Protein AF-A2RII6-F1 (afdb_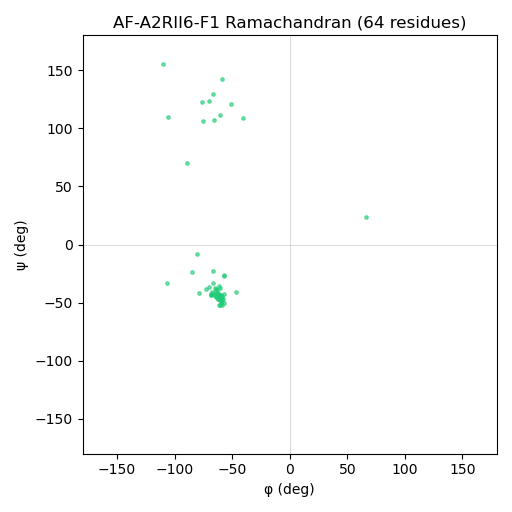monomer)

Radius of gyration: 15.69 Å; Cα contacts (8 Å, |Δi|>4): 39; chains: 1; bounding box: 34×24×43 Å

Structure (mmCIF, N/CA/C/O backbone):
data_AF-A2RII6-F1
#
_entry.id   AF-A2RII6-F1
#
loop_
_atom_site.group_PDB
_atom_site.id
_atom_site.type_symbol
_atom_site.label_atom_id
_atom_site.label_alt_id
_atom_site.label_comp_id
_atom_site.label_asym_id
_atom_site.label_entity_id
_atom_site.label_seq_id
_atom_site.pdbx_PDB_ins_code
_atom_site.Cartn_x
_atom_site.Cartn_y
_atom_site.Cartn_z
_atom_site.occupancy
_atom_site.B_iso_or_equiv
_atom_site.auth_seq_id
_atom_site.auth_comp_id
_atom_site.auth_asym_id
_atom_site.auth_atom_id
_atom_site.pdbx_PDB_model_num
ATOM 1 N N . MET A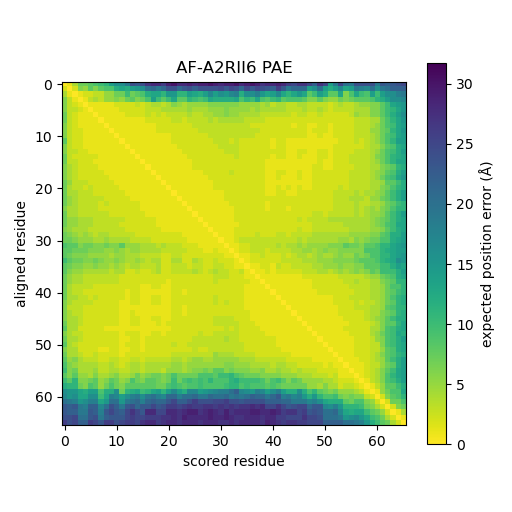 1 1 ? -7.032 8.377 22.000 1.00 57.88 1 MET A N 1
ATOM 2 C CA . MET A 1 1 ? -6.984 7.410 20.881 1.00 57.88 1 MET A CA 1
ATOM 3 C C . MET A 1 1 ? -6.461 6.092 21.432 1.00 57.88 1 MET A C 1
ATOM 5 O O . MET A 1 1 ? -5.426 6.102 22.087 1.00 57.88 1 MET A O 1
ATOM 9 N N . GLU A 1 2 ? -7.204 4.998 21.285 1.00 72.50 2 GLU A N 1
ATOM 10 C CA . GLU A 1 2 ? -6.876 3.711 21.913 1.00 72.50 2 GLU A CA 1
ATOM 11 C C . GLU A 1 2 ? -5.579 3.127 21.326 1.00 72.50 2 GLU A C 1
ATOM 13 O O . GLU A 1 2 ? -5.431 3.030 20.109 1.00 72.50 2 GLU A O 1
ATOM 18 N N . ARG A 1 3 ? -4.629 2.720 22.178 1.00 80.81 3 ARG A N 1
ATOM 19 C CA . ARG A 1 3 ? -3.302 2.211 21.764 1.00 80.81 3 ARG A CA 1
ATOM 20 C C . ARG A 1 3 ? -3.403 1.002 20.807 1.00 80.81 3 ARG A C 1
ATOM 22 O O . ARG A 1 3 ? -2.550 0.813 19.946 1.00 80.81 3 ARG A O 1
ATOM 29 N N . SER A 1 4 ? -4.497 0.243 20.916 1.00 85.44 4 SER A N 1
ATOM 30 C CA . SER A 1 4 ? -4.870 -0.876 20.038 1.00 85.44 4 SER A CA 1
ATOM 31 C C . SER A 1 4 ? -5.151 -0.452 18.588 1.00 85.44 4 SER A C 1
ATOM 33 O O . SER A 1 4 ? -4.750 -1.136 17.648 1.00 85.44 4 SER A O 1
ATOM 35 N N . VAL A 1 5 ? -5.790 0.703 18.3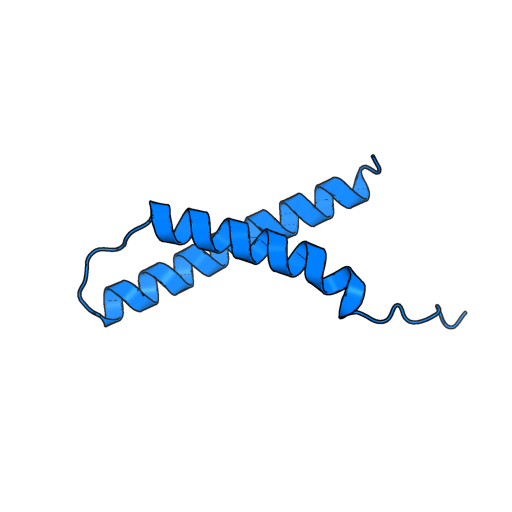83 1.00 88.12 5 VAL A N 1
ATOM 36 C CA . VAL A 1 5 ? -6.152 1.218 17.050 1.00 88.12 5 VAL A CA 1
ATOM 37 C C . VAL A 1 5 ? -4.902 1.615 16.267 1.00 88.12 5 VAL A C 1
ATOM 39 O O . VAL A 1 5 ? -4.766 1.260 15.097 1.00 88.12 5 VAL A O 1
ATOM 42 N N . ILE A 1 6 ? -3.968 2.290 16.941 1.00 91.06 6 ILE A N 1
ATOM 43 C CA . ILE A 1 6 ? -2.690 2.721 16.364 1.00 91.06 6 ILE A CA 1
ATOM 44 C C . ILE A 1 6 ? -1.857 1.504 15.947 1.00 91.06 6 ILE A C 1
ATOM 46 O O . ILE A 1 6 ? -1.347 1.471 14.833 1.00 91.06 6 ILE A O 1
ATOM 50 N N . MET A 1 7 ? -1.776 0.475 16.800 1.00 95.69 7 MET A N 1
ATOM 51 C CA . MET A 1 7 ? -1.048 -0.759 16.482 1.00 95.69 7 MET A CA 1
ATOM 52 C C . MET A 1 7 ? -1.590 -1.425 15.212 1.00 95.69 7 MET A C 1
ATOM 54 O O . MET A 1 7 ? -0.817 -1.783 14.330 1.00 95.69 7 MET A O 1
ATOM 58 N N . LYS A 1 8 ? -2.918 -1.556 15.091 1.00 93.44 8 LYS A N 1
ATOM 59 C CA . LYS A 1 8 ? -3.552 -2.161 13.910 1.00 93.44 8 LYS A CA 1
ATOM 60 C C . LYS A 1 8 ? -3.230 -1.382 12.639 1.00 93.44 8 LYS A C 1
ATOM 62 O O . LYS A 1 8 ? -2.838 -1.991 11.655 1.00 93.44 8 LYS A O 1
ATOM 67 N N . LEU A 1 9 ? -3.336 -0.053 12.680 1.00 94.50 9 LEU A N 1
ATOM 68 C CA . LEU A 1 9 ? -2.996 0.794 11.536 1.00 94.50 9 LEU A CA 1
ATOM 69 C C . LEU A 1 9 ? -1.525 0.631 11.131 1.00 94.50 9 LEU A C 1
ATOM 71 O O . LEU A 1 9 ? -1.240 0.434 9.955 1.00 94.50 9 LEU A O 1
ATOM 75 N N . ILE A 1 10 ? -0.601 0.666 12.097 1.00 96.12 10 ILE A N 1
ATOM 76 C CA . ILE A 1 10 ? 0.834 0.491 11.835 1.00 96.12 10 ILE A CA 1
ATOM 77 C C . ILE A 1 10 ? 1.103 -0.869 11.188 1.00 96.12 10 ILE A C 1
ATOM 79 O O . ILE A 1 10 ? 1.796 -0.932 10.177 1.00 96.12 10 ILE A O 1
ATOM 83 N N . VAL A 1 11 ? 0.531 -1.947 11.731 1.00 96.69 11 VAL A N 1
ATOM 84 C CA . VAL A 1 11 ? 0.703 -3.304 11.194 1.00 96.69 11 VAL A CA 1
ATOM 85 C C . VAL A 1 11 ? 0.137 -3.410 9.777 1.00 96.69 11 VAL A C 1
ATOM 87 O O . VAL A 1 11 ? 0.806 -3.959 8.903 1.00 96.69 11 VAL A O 1
ATOM 90 N N . THR A 1 12 ? -1.047 -2.847 9.516 1.00 97.06 12 THR A N 1
ATOM 91 C CA . THR A 1 12 ? -1.638 -2.835 8.171 1.00 97.06 12 THR A CA 1
ATOM 92 C C . THR A 1 12 ? -0.765 -2.071 7.180 1.00 97.06 12 THR A C 1
ATOM 94 O O . THR A 1 12 ? -0.496 -2.577 6.093 1.00 97.06 12 THR A O 1
ATOM 97 N N . LEU A 1 13 ? -0.292 -0.875 7.541 1.00 97.50 13 LEU A N 1
ATOM 98 C CA . LEU A 1 13 ? 0.559 -0.070 6.663 1.00 97.50 13 LEU A CA 1
ATOM 99 C C . LEU A 1 13 ? 1.906 -0.749 6.398 1.00 97.50 13 LEU A C 1
ATOM 101 O O . LEU A 1 13 ? 2.354 -0.765 5.255 1.00 97.50 13 LEU A O 1
ATOM 105 N N . PHE A 1 14 ? 2.516 -1.355 7.420 1.00 97.81 14 PHE A N 1
ATOM 106 C CA . PHE A 1 14 ? 3.764 -2.104 7.283 1.00 97.81 14 PHE A CA 1
ATOM 107 C C . PHE A 1 14 ? 3.622 -3.263 6.291 1.00 97.81 14 PHE A C 1
ATOM 109 O O . PHE A 1 14 ? 4.403 -3.365 5.346 1.00 97.81 14 PHE A O 1
ATOM 116 N N . TRP A 1 15 ? 2.604 -4.110 6.466 1.00 98.12 15 TRP A N 1
ATOM 117 C CA . TRP A 1 15 ? 2.405 -5.261 5.586 1.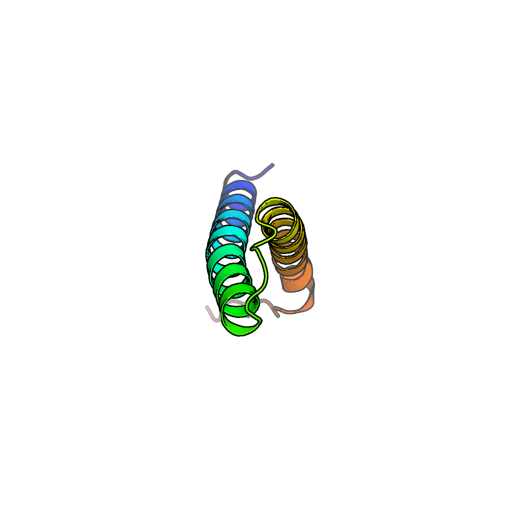00 98.12 15 TRP A CA 1
ATOM 118 C C . TRP A 1 15 ? 1.967 -4.867 4.180 1.00 98.12 15 TRP A C 1
ATOM 120 O O . TRP A 1 15 ? 2.424 -5.478 3.217 1.00 98.12 15 TRP A O 1
ATOM 130 N N . SER A 1 16 ? 1.141 -3.828 4.045 1.00 98.12 16 SER A N 1
ATOM 131 C CA . SER A 1 16 ? 0.768 -3.296 2.735 1.00 98.12 16 SER A CA 1
ATOM 132 C C . SER A 1 16 ? 1.988 -2.781 1.974 1.00 98.12 16 SER A C 1
ATOM 134 O O . SER A 1 16 ? 2.148 -3.088 0.796 1.00 98.12 16 SER A O 1
ATOM 136 N N . LEU A 1 17 ? 2.885 -2.059 2.654 1.00 97.94 17 LEU A N 1
ATOM 137 C CA . LEU A 1 17 ? 4.141 -1.599 2.069 1.00 97.94 17 LEU A CA 1
ATOM 138 C C . LEU A 1 17 ? 5.016 -2.782 1.640 1.00 97.94 17 LEU A C 1
ATOM 140 O O . LEU A 1 17 ? 5.429 -2.836 0.488 1.00 97.94 17 LEU A O 1
ATOM 144 N N . ALA A 1 18 ? 5.269 -3.741 2.535 1.00 98.00 18 ALA A N 1
ATOM 145 C CA . ALA A 1 18 ? 6.134 -4.885 2.251 1.00 98.00 18 ALA A CA 1
ATOM 146 C C . ALA A 1 18 ? 5.630 -5.710 1.055 1.00 98.00 18 ALA A C 1
ATOM 148 O O . ALA A 1 18 ? 6.392 -5.998 0.135 1.00 98.00 18 ALA A O 1
ATOM 149 N N . LEU A 1 19 ? 4.338 -6.050 1.037 1.00 98.19 19 LEU A N 1
ATOM 150 C CA . LEU A 1 19 ? 3.737 -6.810 -0.060 1.00 98.19 19 LEU A CA 1
ATOM 151 C C . LEU A 1 19 ? 3.697 -6.003 -1.357 1.00 98.19 19 LEU A C 1
ATOM 153 O O . LEU A 1 19 ? 3.990 -6.544 -2.420 1.00 98.19 19 LEU A O 1
ATOM 157 N N . GLY A 1 20 ? 3.368 -4.716 -1.279 1.00 97.56 20 GLY A N 1
ATOM 158 C CA . GLY A 1 20 ? 3.306 -3.853 -2.449 1.00 97.56 20 GLY A CA 1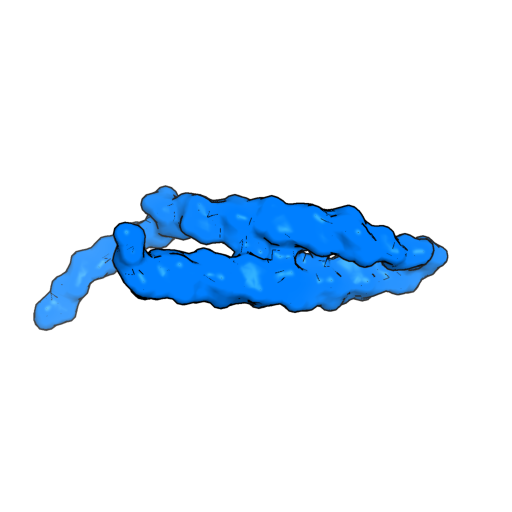
ATOM 159 C C . GLY A 1 20 ? 4.665 -3.657 -3.121 1.00 97.56 20 GLY A C 1
ATOM 160 O O . GLY A 1 20 ? 4.723 -3.707 -4.345 1.00 97.56 20 GLY A O 1
ATOM 161 N N . GLN A 1 21 ? 5.761 -3.551 -2.358 1.00 97.44 21 GLN A N 1
ATOM 162 C CA . GLN A 1 21 ? 7.118 -3.542 -2.926 1.00 97.44 21 GLN A CA 1
ATOM 163 C C . GLN A 1 21 ? 7.436 -4.848 -3.658 1.00 97.44 21 GLN A C 1
ATOM 165 O O . GLN A 1 21 ? 7.904 -4.817 -4.792 1.00 97.44 21 GLN A O 1
ATOM 170 N N . VAL A 1 22 ? 7.131 -5.999 -3.045 1.00 97.50 22 VAL A N 1
ATOM 171 C CA . VAL A 1 22 ? 7.369 -7.310 -3.672 1.00 97.50 22 VAL A CA 1
ATOM 172 C C . VAL A 1 22 ? 6.584 -7.440 -4.978 1.00 97.50 22 VAL A C 1
ATOM 174 O O . VAL A 1 22 ? 7.150 -7.820 -6.000 1.00 97.50 22 VAL A O 1
ATOM 177 N N . VAL A 1 23 ? 5.294 -7.100 -4.970 1.00 96.94 23 VAL A N 1
ATOM 178 C CA . VAL A 1 23 ? 4.439 -7.191 -6.163 1.00 96.94 23 VAL A CA 1
ATOM 179 C C . VAL A 1 23 ? 4.861 -6.182 -7.233 1.00 96.94 23 VAL A C 1
ATOM 181 O O . VAL A 1 23 ? 4.924 -6.545 -8.406 1.00 96.94 23 VAL A O 1
ATOM 184 N N . GLY A 1 24 ? 5.171 -4.942 -6.844 1.00 96.00 24 GLY A N 1
ATOM 185 C CA . GLY A 1 24 ? 5.620 -3.886 -7.753 1.00 96.00 24 GLY A CA 1
ATOM 186 C C . GLY A 1 24 ? 6.907 -4.267 -8.477 1.00 96.00 24 GLY A C 1
ATOM 187 O O . GLY A 1 24 ? 6.932 -4.261 -9.707 1.00 96.00 24 GLY A O 1
ATOM 188 N N . TYR A 1 25 ? 7.910 -4.719 -7.723 1.00 96.06 25 TYR A N 1
ATOM 189 C CA . TYR A 1 25 ? 9.171 -5.205 -8.274 1.00 96.06 25 TYR A CA 1
ATOM 190 C C . TYR A 1 25 ? 8.970 -6.384 -9.233 1.00 96.06 25 TYR A C 1
ATOM 192 O O . TYR A 1 25 ? 9.518 -6.394 -10.333 1.00 96.06 25 TYR A O 1
ATOM 200 N N . VAL A 1 26 ? 8.159 -7.381 -8.854 1.00 97.25 26 VAL A N 1
ATOM 201 C CA . VAL A 1 26 ? 7.875 -8.529 -9.732 1.00 97.25 26 VAL A CA 1
ATOM 202 C C . VAL A 1 26 ? 7.221 -8.065 -11.036 1.00 97.25 26 VAL A C 1
ATOM 204 O O . VAL A 1 26 ? 7.610 -8.523 -12.109 1.00 97.25 26 VAL A O 1
ATOM 20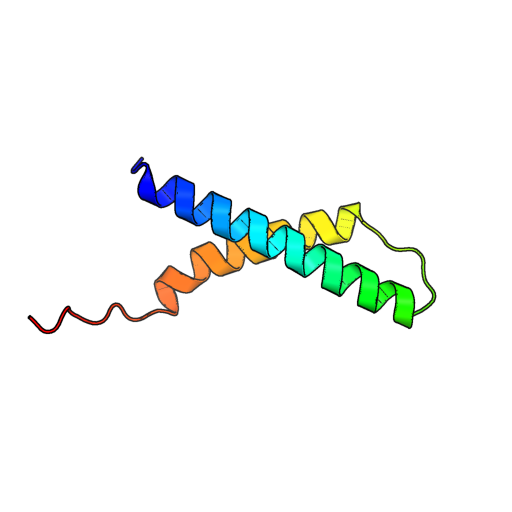7 N N . ALA A 1 27 ? 6.261 -7.142 -10.973 1.00 95.81 27 ALA A N 1
ATOM 208 C CA . ALA A 1 27 ? 5.576 -6.635 -12.157 1.00 95.81 27 ALA A CA 1
ATOM 209 C C . ALA A 1 27 ? 6.523 -5.884 -13.111 1.00 95.81 27 ALA A C 1
ATOM 211 O O . ALA A 1 27 ? 6.486 -6.116 -14.321 1.00 95.81 27 ALA A O 1
ATOM 212 N N . THR A 1 28 ? 7.385 -5.011 -12.587 1.00 96.06 28 THR A N 1
ATOM 213 C CA . THR A 1 28 ? 8.317 -4.207 -13.394 1.00 96.06 28 THR A CA 1
ATOM 214 C C . THR A 1 28 ? 9.455 -5.051 -13.958 1.00 96.06 28 THR A C 1
ATOM 216 O O . THR A 1 28 ? 9.777 -4.921 -15.142 1.00 96.06 28 THR A O 1
ATOM 219 N N . ALA A 1 29 ? 9.969 -6.006 -13.178 1.00 96.81 29 ALA A N 1
ATOM 220 C CA . ALA A 1 29 ? 10.947 -6.990 -13.634 1.00 96.81 29 ALA A CA 1
ATOM 221 C C . ALA A 1 29 ? 10.411 -7.843 -14.796 1.00 96.81 29 ALA A C 1
ATOM 223 O O . ALA A 1 29 ? 11.111 -8.036 -15.789 1.00 96.81 29 ALA A O 1
ATOM 224 N N . LEU A 1 30 ? 9.159 -8.310 -14.715 1.00 97.56 30 LEU A N 1
ATOM 225 C CA . LEU A 1 30 ? 8.514 -9.070 -15.794 1.00 97.56 30 LEU A CA 1
ATOM 226 C C . LEU A 1 30 ? 8.274 -8.228 -17.054 1.00 97.56 30 LEU A C 1
ATOM 228 O O . LEU A 1 30 ? 8.344 -8.753 -18.163 1.00 97.56 30 LEU A O 1
ATOM 232 N N . ALA A 1 31 ? 8.003 -6.933 -16.895 1.00 96.94 31 ALA A N 1
ATOM 233 C CA . ALA A 1 31 ? 7.830 -6.004 -18.007 1.00 96.94 31 ALA A CA 1
ATOM 234 C C . ALA A 1 31 ? 9.162 -5.509 -18.609 1.00 96.94 31 ALA A C 1
ATOM 236 O O . ALA A 1 31 ? 9.147 -4.847 -19.646 1.00 96.94 31 ALA A O 1
ATOM 237 N N . GLY A 1 32 ? 10.305 -5.813 -17.982 1.00 96.75 32 GLY A N 1
ATOM 238 C CA . GLY A 1 32 ? 11.624 -5.350 -18.423 1.00 96.75 32 GLY A CA 1
ATOM 239 C C . GLY A 1 32 ? 11.816 -3.834 -18.303 1.00 96.75 32 GLY A C 1
ATOM 240 O O . GLY A 1 32 ? 12.626 -3.262 -19.032 1.00 96.75 32 GLY A O 1
ATOM 241 N N . VAL A 1 33 ? 11.063 -3.177 -17.415 1.00 96.12 33 VAL A N 1
ATOM 242 C CA . VAL A 1 33 ? 11.133 -1.727 -17.181 1.00 96.12 33 VAL A CA 1
ATOM 243 C C . VAL A 1 33 ? 11.753 -1.424 -15.814 1.00 96.12 33 VAL A C 1
ATOM 245 O O . VAL A 1 33 ? 11.686 -2.263 -14.916 1.00 96.12 33 VAL A O 1
ATOM 248 N N . PRO A 1 34 ? 12.349 -0.232 -15.623 1.00 95.06 34 PRO A N 1
ATOM 249 C CA . PRO A 1 34 ? 12.850 0.180 -14.316 1.00 95.06 34 PRO A CA 1
ATOM 250 C C . PRO A 1 34 ? 11.746 0.201 -13.253 1.00 95.06 34 PRO A C 1
ATOM 252 O O . PRO A 1 34 ? 10.622 0.620 -13.538 1.00 95.06 34 PRO A O 1
ATOM 255 N N . ASP A 1 35 ? 12.086 -0.200 -12.027 1.00 90.50 35 ASP A N 1
ATOM 256 C CA . ASP A 1 35 ? 11.145 -0.193 -10.908 1.00 90.50 35 ASP A CA 1
ATOM 257 C C . ASP A 1 35 ? 10.931 1.233 -10.361 1.00 90.50 35 ASP A C 1
ATOM 259 O O . ASP A 1 35 ? 11.897 1.897 -9.971 1.00 90.50 35 ASP A O 1
ATOM 263 N N . PRO A 1 36 ? 9.690 1.755 -10.320 1.00 93.81 36 PRO A N 1
ATOM 264 C CA . PRO A 1 36 ? 9.399 3.066 -9.768 1.00 93.81 36 PRO A CA 1
ATOM 265 C C . PRO A 1 36 ? 9.095 2.962 -8.263 1.00 93.81 36 PRO A C 1
ATOM 267 O O . PRO A 1 36 ? 7.964 3.198 -7.832 1.00 93.81 36 PRO A O 1
ATOM 270 N N . GLU A 1 37 ? 10.115 2.658 -7.453 1.00 92.38 37 GLU A N 1
ATOM 271 C CA . GLU A 1 37 ? 10.016 2.383 -6.002 1.00 92.38 37 GLU A CA 1
ATOM 272 C C . GLU A 1 37 ? 9.162 3.409 -5.224 1.00 92.38 37 GLU A C 1
ATOM 274 O O . GLU A 1 37 ? 8.344 3.052 -4.367 1.00 92.38 37 GLU A O 1
ATOM 279 N N . LEU A 1 38 ? 9.302 4.704 -5.544 1.00 96.06 38 LEU A N 1
ATOM 280 C CA . LEU A 1 38 ? 8.535 5.779 -4.903 1.00 96.06 38 LEU A CA 1
ATOM 281 C C . LEU A 1 38 ? 7.031 5.678 -5.203 1.00 96.06 38 LEU A C 1
ATOM 283 O O . LEU A 1 38 ? 6.210 5.822 -4.296 1.00 96.06 38 LEU A O 1
ATOM 287 N N . TRP A 1 39 ? 6.657 5.409 -6.455 1.00 95.56 39 TRP A N 1
ATOM 288 C CA . TRP A 1 39 ? 5.253 5.244 -6.835 1.00 95.56 39 TRP A CA 1
ATOM 289 C C . TRP A 1 39 ? 4.662 3.980 -6.222 1.00 95.56 39 TRP A C 1
ATOM 291 O O . TRP A 1 39 ? 3.567 4.037 -5.659 1.00 95.56 39 TRP A O 1
ATOM 301 N N . THR A 1 40 ? 5.412 2.877 -6.238 1.00 96.56 40 THR A N 1
ATOM 302 C CA . THR A 1 40 ? 5.031 1.628 -5.569 1.00 96.56 40 THR A CA 1
ATOM 303 C C . THR A 1 40 ? 4.793 1.868 -4.078 1.00 96.56 40 THR A C 1
ATOM 305 O O . THR A 1 40 ? 3.779 1.429 -3.537 1.00 96.56 40 THR A O 1
ATOM 308 N N . THR A 1 41 ? 5.647 2.654 -3.416 1.00 97.31 41 THR A N 1
ATOM 309 C CA . THR A 1 41 ? 5.486 3.041 -2.003 1.00 97.31 41 THR A CA 1
ATOM 310 C C . THR A 1 41 ? 4.192 3.818 -1.769 1.00 97.31 41 THR A C 1
ATOM 312 O O . THR A 1 41 ? 3.398 3.439 -0.908 1.00 97.31 41 THR A O 1
ATOM 315 N N . ILE A 1 42 ? 3.940 4.874 -2.549 1.00 97.94 42 ILE A N 1
ATOM 316 C CA . ILE A 1 42 ? 2.740 5.714 -2.409 1.00 97.94 42 ILE A CA 1
ATOM 317 C C . ILE A 1 42 ? 1.469 4.878 -2.599 1.00 97.94 42 ILE A C 1
ATOM 319 O O . ILE A 1 42 ? 0.566 4.929 -1.763 1.00 97.94 42 ILE A O 1
ATOM 323 N N . ILE A 1 43 ? 1.416 4.068 -3.659 1.00 97.44 43 ILE A N 1
ATOM 324 C CA . ILE A 1 43 ? 0.267 3.204 -3.958 1.00 97.44 43 ILE A CA 1
ATOM 325 C C . ILE A 1 43 ? 0.054 2.189 -2.832 1.00 97.44 43 ILE A C 1
ATOM 327 O O . ILE A 1 43 ? -1.076 2.003 -2.385 1.00 97.44 43 ILE A O 1
ATOM 331 N N . SER A 1 44 ? 1.126 1.586 -2.316 1.00 97.94 44 SER A N 1
ATOM 332 C CA . SER A 1 44 ? 1.050 0.612 -1.221 1.00 97.94 44 SER A CA 1
ATOM 333 C C . SER A 1 44 ? 0.512 1.224 0.071 1.00 97.94 44 SER A C 1
ATOM 335 O O . SER A 1 44 ? -0.273 0.592 0.778 1.00 97.94 44 SER A O 1
ATOM 337 N N . LEU A 1 45 ? 0.893 2.463 0.391 1.00 97.94 45 LEU A N 1
ATOM 338 C CA . LEU A 1 45 ? 0.375 3.173 1.562 1.00 97.94 45 LEU A CA 1
ATOM 339 C C . LEU A 1 45 ? -1.105 3.533 1.395 1.00 97.94 45 LEU A C 1
ATOM 341 O O . LEU A 1 45 ? -1.890 3.323 2.321 1.00 97.94 45 LEU A O 1
ATOM 345 N N . ILE A 1 46 ? -1.499 4.017 0.212 1.00 98.06 46 ILE A N 1
ATOM 346 C CA . ILE A 1 46 ? -2.904 4.305 -0.115 1.00 98.06 46 ILE A CA 1
ATOM 347 C C . ILE A 1 46 ? -3.741 3.028 -0.015 1.00 98.06 46 ILE A C 1
ATOM 349 O O . ILE A 1 46 ? -4.807 3.041 0.597 1.00 98.06 46 ILE A O 1
ATOM 353 N N . PHE A 1 47 ? -3.248 1.915 -0.560 1.00 97.50 47 PHE A N 1
ATOM 354 C CA . PHE A 1 47 ? -3.929 0.628 -0.492 1.00 97.50 47 PHE A CA 1
ATOM 355 C C . PHE A 1 47 ? -4.057 0.120 0.949 1.00 97.50 47 PHE A C 1
ATOM 357 O O . PHE A 1 47 ? -5.131 -0.315 1.356 1.00 97.50 47 PHE A O 1
ATOM 364 N N . GLY A 1 48 ? -3.007 0.250 1.762 1.00 97.50 48 GLY A N 1
ATOM 365 C CA . GLY A 1 48 ? -3.046 -0.132 3.175 1.00 97.50 48 GLY A CA 1
ATOM 366 C C . GLY A 1 48 ? -4.063 0.688 3.968 1.00 97.50 48 GLY A C 1
ATOM 367 O O . GLY A 1 48 ? -4.825 0.138 4.766 1.00 97.50 48 GLY A O 1
ATOM 368 N N . LEU A 1 49 ? -4.132 1.996 3.703 1.00 97.06 49 LEU A N 1
ATOM 369 C CA . LEU A 1 49 ? -5.150 2.870 4.282 1.00 97.06 49 LEU A CA 1
ATOM 370 C C . LEU A 1 49 ? -6.558 2.482 3.810 1.00 97.06 49 LEU A C 1
ATOM 372 O O . LEU A 1 49 ? -7.474 2.409 4.626 1.00 97.06 49 LEU A O 1
ATOM 376 N N . PHE A 1 50 ? -6.726 2.184 2.520 1.00 97.00 50 PHE A N 1
ATOM 377 C CA . PHE A 1 50 ? -7.986 1.696 1.966 1.00 97.00 50 PHE A CA 1
ATOM 378 C C . PHE A 1 50 ? -8.444 0.416 2.672 1.00 97.00 50 PHE A C 1
ATOM 380 O O . PHE A 1 50 ? -9.566 0.382 3.164 1.00 97.00 50 PHE A O 1
ATOM 387 N N . VAL A 1 51 ? -7.581 -0.595 2.810 1.00 95.56 51 VAL A N 1
ATOM 388 C CA . VAL A 1 51 ? -7.896 -1.855 3.508 1.00 95.56 51 VAL A CA 1
ATOM 389 C C . VAL A 1 51 ? -8.297 -1.598 4.963 1.00 95.56 51 VAL A C 1
ATOM 391 O O . VAL A 1 51 ? -9.293 -2.145 5.442 1.00 95.56 51 VAL A O 1
ATOM 394 N N . TYR A 1 52 ? -7.556 -0.733 5.661 1.00 95.06 52 TYR A N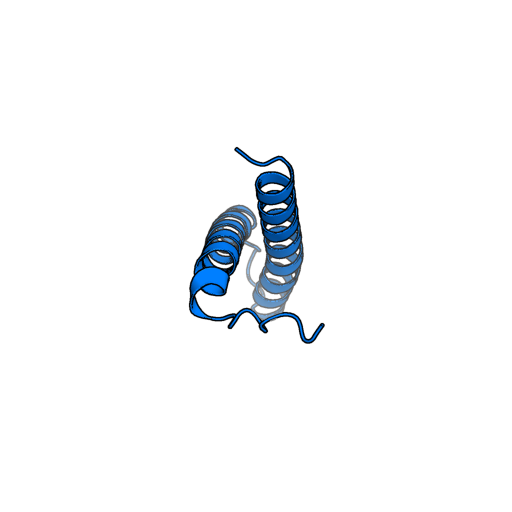 1
ATOM 395 C CA . TYR A 1 52 ? -7.844 -0.373 7.049 1.00 95.06 52 TYR A CA 1
ATOM 396 C C . TYR A 1 52 ? -9.223 0.283 7.225 1.00 95.06 52 TYR A C 1
ATOM 398 O O . TYR A 1 52 ? -9.903 0.029 8.219 1.00 95.06 52 TYR A O 1
ATOM 406 N N . LEU A 1 53 ? -9.650 1.119 6.278 1.00 94.00 53 LEU A N 1
ATOM 407 C CA . LEU A 1 53 ? -10.970 1.750 6.307 1.00 94.00 53 LEU A CA 1
ATOM 408 C C . LEU A 1 53 ? -12.067 0.785 5.841 1.00 94.00 53 LEU A C 1
ATOM 410 O O . LEU A 1 53 ? -13.127 0.705 6.459 1.00 94.00 53 LEU A O 1
ATOM 414 N N . PHE A 1 54 ? -11.796 0.013 4.789 1.00 93.19 54 PHE A N 1
ATOM 415 C CA . PHE A 1 54 ? -12.743 -0.899 4.153 1.00 93.19 54 PHE A CA 1
ATOM 416 C C . PHE A 1 54 ? -13.237 -1.993 5.104 1.00 93.19 54 PHE A C 1
ATOM 418 O O . PHE A 1 54 ? -14.422 -2.323 5.093 1.00 93.19 54 PHE A O 1
ATOM 425 N N . GLN A 1 55 ? -12.380 -2.494 6.000 1.00 89.75 55 GLN A N 1
ATOM 426 C CA . GLN A 1 55 ? -12.773 -3.507 6.991 1.00 89.75 55 GLN A CA 1
ATOM 427 C C . GLN A 1 55 ? -13.943 -3.069 7.887 1.00 89.75 55 GLN A C 1
ATOM 429 O O . GLN A 1 55 ? -14.685 -3.920 8.362 1.00 89.75 55 GLN A O 1
ATOM 434 N N . ALA A 1 56 ? -14.145 -1.761 8.097 1.00 87.25 56 ALA A N 1
ATOM 435 C CA . ALA A 1 56 ? -15.253 -1.258 8.909 1.00 87.25 56 ALA A CA 1
ATOM 436 C C . ALA A 1 56 ? -16.630 -1.527 8.281 1.00 87.25 56 ALA A C 1
ATOM 438 O O . ALA A 1 56 ? -17.626 -1.550 8.999 1.00 87.25 56 ALA A O 1
ATOM 439 N N . VAL A 1 57 ? -16.677 -1.714 6.960 1.00 89.94 57 VAL A N 1
ATOM 440 C CA . VAL A 1 57 ? -17.899 -2.010 6.201 1.00 89.94 57 VAL A CA 1
ATOM 441 C C . VAL A 1 57 ? -17.924 -3.471 5.753 1.00 89.94 57 VAL A C 1
ATOM 443 O O . VAL A 1 57 ?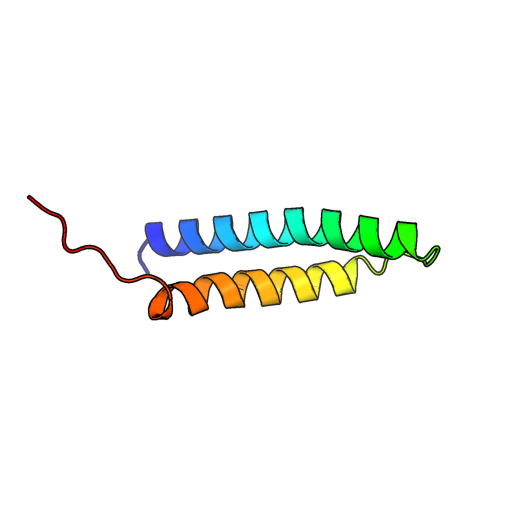 -18.987 -4.073 5.676 1.00 89.94 57 VAL A O 1
ATOM 446 N N . ALA A 1 58 ? -16.756 -4.046 5.462 1.00 86.94 58 ALA A N 1
ATOM 447 C CA . ALA A 1 58 ? -16.640 -5.374 4.871 1.00 86.94 58 ALA A CA 1
ATOM 448 C C . ALA A 1 58 ? -16.663 -6.528 5.882 1.00 86.94 58 ALA A C 1
ATOM 450 O O . ALA A 1 58 ? -16.969 -7.654 5.499 1.00 86.94 58 ALA A O 1
ATOM 451 N N . VAL A 1 59 ? -16.301 -6.282 7.145 1.00 86.12 59 VAL A N 1
ATOM 452 C CA . VAL A 1 59 ? -16.236 -7.331 8.169 1.00 86.12 59 VAL A CA 1
ATOM 453 C C . VAL A 1 59 ? -17.422 -7.190 9.110 1.00 86.12 59 VAL A C 1
ATOM 455 O O . VAL A 1 59 ? -17.486 -6.268 9.926 1.00 86.12 59 VAL A O 1
ATOM 458 N N . GLU A 1 60 ? -18.351 -8.137 9.017 1.00 75.25 60 GLU A N 1
ATOM 459 C CA . GLU A 1 60 ? -19.424 -8.274 9.990 1.00 75.25 60 GLU A CA 1
ATOM 460 C C . GLU A 1 60 ? -18.821 -8.771 11.309 1.00 75.25 60 GLU A C 1
ATOM 462 O O . GLU A 1 60 ? -18.101 -9.770 11.361 1.00 75.25 60 GLU A O 1
ATOM 467 N N . LYS A 1 61 ? -19.032 -8.019 12.390 1.00 68.81 61 LYS A N 1
ATOM 468 C CA . LYS A 1 61 ? -18.531 -8.422 13.703 1.00 68.81 61 LYS A CA 1
ATOM 469 C C . LYS A 1 61 ? -19.430 -9.541 14.201 1.00 68.81 61 LYS A C 1
ATOM 471 O O . LYS A 1 61 ? -20.549 -9.256 14.618 1.00 68.81 61 LYS A O 1
ATOM 476 N N . GLU A 1 62 ? -18.943 -10.780 14.184 1.00 64.12 62 GLU A N 1
ATOM 477 C CA . GLU A 1 62 ? -19.642 -11.872 14.857 1.00 64.12 62 GLU A CA 1
ATOM 478 C C . GLU A 1 62 ? -19.945 -11.448 16.300 1.00 64.12 62 GLU A C 1
ATOM 480 O O . GLU A 1 62 ? -19.050 -11.075 17.073 1.00 64.12 62 GLU A O 1
ATOM 485 N N . ALA A 1 63 ? -21.233 -11.441 16.651 1.00 53.03 63 ALA A N 1
ATOM 486 C CA . ALA A 1 63 ? -21.655 -11.310 18.032 1.00 53.03 63 ALA A CA 1
ATOM 487 C C . ALA A 1 63 ? -21.065 -12.513 18.759 1.00 53.03 63 ALA A C 1
ATOM 489 O O . ALA A 1 63 ? -21.442 -13.640 18.454 1.00 53.03 63 ALA A O 1
ATOM 490 N N . LYS A 1 64 ? -20.098 -12.271 19.653 1.00 48.34 64 LYS A N 1
ATOM 491 C CA . LYS A 1 64 ? -19.467 -13.311 20.471 1.00 48.34 64 LYS A CA 1
ATOM 492 C C . LYS A 1 64 ? -20.544 -14.287 20.954 1.00 48.34 64 LYS A C 1
ATOM 494 O O . LYS A 1 64 ? -21.373 -13.911 21.782 1.00 48.34 64 LYS A O 1
ATOM 499 N N . ALA A 1 65 ? -20.543 -15.505 20.414 1.00 51.09 65 ALA A N 1
ATOM 500 C CA . ALA A 1 65 ? -21.277 -16.605 21.007 1.00 51.09 65 ALA A CA 1
ATOM 501 C C . ALA A 1 65 ? -20.596 -16.863 22.354 1.00 51.09 65 ALA A C 1
ATOM 503 O O . ALA A 1 65 ? -19.424 -17.243 22.390 1.00 51.09 65 ALA A O 1
ATOM 504 N N . ASN A 1 66 ? -21.289 -16.476 23.427 1.00 44.88 66 ASN A N 1
ATOM 505 C CA . ASN A 1 66 ? -20.872 -16.715 24.807 1.00 44.88 66 ASN A CA 1
ATOM 506 C C . ASN A 1 66 ? -20.715 -18.211 25.077 1.00 44.88 66 ASN A C 1
ATOM 508 O O . ASN A 1 66 ? -21.547 -18.983 24.549 1.00 44.88 66 ASN A O 1
#

Secondary structure (DSSP, 8-state):
--HHHHHHHHHHHHHHHHHHHHHHHHHHHHHTS---HHHHHHHHHHHHHHHHHHHHHH--------

Solvent-accessible surface area (backbone atoms only — not comparable to full-atom values): 3785 Å² total; per-residue (Å²): 130,62,73,68,60,55,51,52,51,53,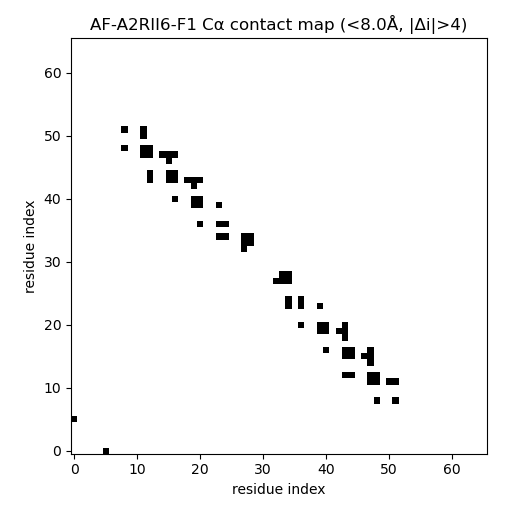54,42,35,53,51,27,33,56,52,30,47,54,52,43,46,53,53,22,60,75,70,74,45,85,67,59,63,70,58,35,46,53,53,14,42,54,50,18,51,47,52,67,55,46,44,76,77,72,53,80,76,76,75,79,83,126

Mean predicted aligned error: 5.64 Å

Nearest PDB structures (foldseek):
  7y5z-assembly1_B  TM=6.990E-01  e=8.126E+00  Homo sapiens

pLDDT: mean 90.13, std 13.24, range [44.88, 98.19]

Sequence (66 aa):
MERSVIMKLIVTLFWSLALGQVVGYVATALAGVPDPELWTTIISLIFGLFVYLFQAVAVEKEAKAN

Foldseek 3Di:
DDPVLVVLLVVLLVVLQVVLQVVQVVVCVVVVHDRPSVVSSVVSNVVSVVVSVVCVVVPDPPPPPD

InterPro domains:
  IPR021324 Protein of unknown function DUF2929 [PF11151] (7-61)

Organism: Lactococcus lactis subsp. cremoris (strain MG1363) (NCBI:txid416870)